Protein AF-H1PVS7-F1 (afdb_monomer)

pLDDT: mean 90.84, std 5.79, range [60.56, 96.44]

Nearest PDB structures (foldseek):
  7r81-assembly1_L2  TM=5.820E-01  e=2.425E-01  Neurospora crassa
  5tgm-assembly1_c0  TM=6.166E-01  e=5.071E-01  Saccharomyces cerevisiae
  8a39-assembly2_BP1-2  TM=6.153E-01  e=5.393E-01  Escherichia coli W
  2l01-assembly1_B  TM=5.747E-01  e=6.485E-01  Phocaeicola vulgatus ATCC 8482
  3l09-assembly2_C  TM=5.482E-01  e=8.293E-01  Jannaschia sp. CCS1

Secondary structure (DSSP, 8-state):
----HHHHHHHHHHHHHH-BTTB-EEE-TTTGGGT-TTS-HHHHHHHHHHHHHTTSEEEEEETTEEEEEEE-HHHHHHHHHHSSHHHHHHHHHHHHHHT---HHHHHHHHHHT-

Mean predicted aligned error: 3.83 Å

Radius of gyration: 14.04 Å; Cα contacts (8 Å, |Δi|>4): 142; chains: 1; bounding box: 36×27×38 Å

Sequence (114 aa):
MRLNPDCIRDILISFNDKIDLSIPYIVKEINCKDICDNYSSKELCYHVKQCLYNNFLTGTEKGNCIEIKTISPLGHDFLSYFYNEKDWIEINKIADKVGSHSLEVLKQISILRR

Structure (mmCIF, N/CA/C/O backbone):
data_AF-H1PVS7-F1
#
_entry.id   AF-H1PVS7-F1
#
loop_
_atom_site.group_PDB
_atom_site.id
_atom_site.type_symbol
_atom_site.label_atom_id
_atom_site.label_alt_id
_atom_site.label_comp_id
_atom_site.label_asym_id
_atom_site.label_entity_id
_atom_site.label_seq_id
_atom_site.pdbx_PDB_ins_code
_atom_site.Cartn_x
_atom_site.Cartn_y
_atom_site.Cartn_z
_atom_site.occupancy
_atom_site.B_iso_or_equiv
_atom_site.auth_seq_id
_atom_site.auth_comp_id
_atom_site.auth_asym_id
_atom_site.auth_atom_id
_atom_site.pdbx_PDB_model_num
ATOM 1 N N . MET A 1 1 ? 7.394 9.759 6.251 1.00 86.75 1 MET A N 1
ATOM 2 C CA . MET A 1 1 ? 6.013 10.254 6.458 1.00 86.75 1 MET A CA 1
ATOM 3 C C . MET A 1 1 ? 5.336 9.290 7.419 1.00 86.75 1 MET A C 1
ATOM 5 O O . MET A 1 1 ? 5.831 8.178 7.549 1.00 86.75 1 MET A O 1
ATOM 9 N N . ARG A 1 2 ? 4.282 9.687 8.138 1.00 89.50 2 ARG A N 1
ATOM 10 C CA . ARG A 1 2 ? 3.481 8.706 8.889 1.00 89.50 2 ARG A CA 1
ATOM 11 C C . ARG A 1 2 ? 2.713 7.841 7.883 1.00 89.50 2 ARG A C 1
ATOM 13 O O . ARG A 1 2 ? 2.350 8.357 6.829 1.00 89.50 2 ARG A O 1
ATOM 20 N N . LEU A 1 3 ? 2.499 6.562 8.197 1.00 92.19 3 LEU A N 1
ATOM 21 C CA . LEU A 1 3 ? 1.641 5.706 7.379 1.00 92.19 3 LEU A C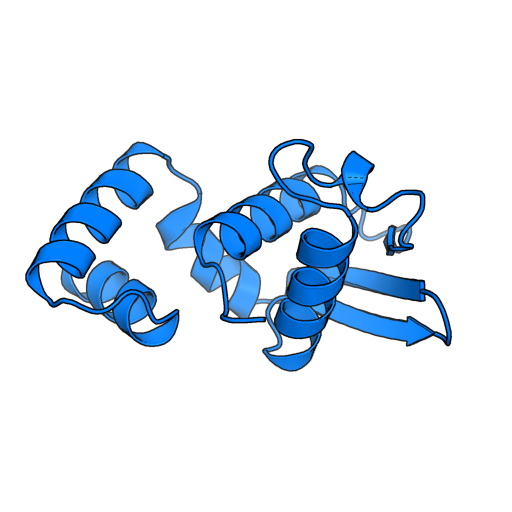A 1
ATOM 22 C C . LEU A 1 3 ? 0.214 6.263 7.362 1.00 92.19 3 LEU A C 1
ATOM 24 O O . LEU A 1 3 ? -0.337 6.574 8.420 1.00 92.19 3 LEU A O 1
ATOM 28 N N . ASN A 1 4 ? -0.346 6.363 6.164 1.00 94.88 4 ASN A N 1
ATOM 29 C CA . ASN A 1 4 ? -1.707 6.777 5.878 1.00 94.88 4 ASN A CA 1
ATOM 30 C C . ASN A 1 4 ? -2.508 5.540 5.417 1.00 94.88 4 ASN A C 1
ATOM 32 O O . ASN A 1 4 ? -2.298 5.073 4.292 1.00 94.88 4 ASN A O 1
ATOM 36 N N . PRO A 1 5 ? -3.377 4.973 6.276 1.00 93.50 5 PRO A N 1
ATOM 37 C CA . PRO A 1 5 ? -4.174 3.798 5.935 1.00 93.50 5 PRO A CA 1
ATOM 38 C C . PRO A 1 5 ? -5.129 4.009 4.758 1.00 93.50 5 PRO A C 1
ATOM 40 O O . PRO A 1 5 ? -5.289 3.079 3.971 1.00 93.50 5 PRO A O 1
ATOM 43 N N . ASP A 1 6 ? -5.701 5.207 4.595 1.00 94.31 6 ASP A N 1
ATOM 44 C CA . ASP A 1 6 ? -6.565 5.534 3.451 1.00 94.31 6 ASP A CA 1
ATOM 45 C C . ASP A 1 6 ? -5.764 5.472 2.146 1.00 94.31 6 ASP A C 1
ATOM 47 O O . ASP A 1 6 ? -6.154 4.804 1.191 1.00 94.31 6 ASP A O 1
ATOM 51 N N . CYS A 1 7 ? -4.566 6.067 2.145 1.00 96.19 7 CYS A N 1
ATOM 52 C CA . CYS A 1 7 ? -3.667 6.019 0.992 1.00 96.19 7 CYS A CA 1
ATOM 53 C C . CYS A 1 7 ? -3.282 4.577 0.631 1.00 96.19 7 CYS A C 1
ATOM 55 O O . CYS A 1 7 ? -3.298 4.199 -0.538 1.00 96.19 7 CYS A O 1
ATOM 57 N N . ILE A 1 8 ? -2.965 3.751 1.633 1.00 95.62 8 ILE A N 1
ATOM 58 C CA . ILE A 1 8 ? -2.633 2.333 1.432 1.00 95.62 8 ILE A CA 1
ATOM 59 C C . ILE A 1 8 ? -3.822 1.569 0.848 1.00 95.62 8 ILE A C 1
ATOM 61 O O . ILE A 1 8 ? -3.643 0.816 -0.110 1.00 95.62 8 ILE A O 1
ATOM 65 N N . ARG A 1 9 ? -5.025 1.770 1.393 1.00 94.88 9 ARG A N 1
ATOM 66 C CA . ARG A 1 9 ? -6.256 1.155 0.889 1.00 94.88 9 ARG A CA 1
ATOM 67 C C . ARG A 1 9 ? -6.481 1.514 -0.577 1.00 94.88 9 ARG A C 1
ATOM 69 O O . ARG A 1 9 ? -6.639 0.612 -1.396 1.00 94.88 9 ARG A O 1
ATOM 76 N N . ASP A 1 10 ? -6.434 2.797 -0.912 1.00 95.38 10 ASP A N 1
ATOM 77 C CA . ASP A 1 10 ? -6.692 3.276 -2.271 1.00 95.38 10 ASP A CA 1
ATOM 78 C C . ASP A 1 10 ? -5.639 2.771 -3.265 1.00 95.38 10 ASP A C 1
ATOM 80 O O . ASP A 1 10 ? -5.977 2.398 -4.388 1.00 95.38 10 ASP A O 1
ATOM 84 N N . ILE A 1 11 ? -4.369 2.690 -2.851 1.00 95.75 11 ILE A N 1
ATOM 85 C CA . ILE A 1 11 ? -3.297 2.080 -3.651 1.00 95.75 11 ILE A CA 1
ATOM 86 C C . ILE A 1 11 ? -3.622 0.616 -3.961 1.00 95.75 11 ILE A C 1
ATOM 88 O O . ILE A 1 11 ? -3.508 0.194 -5.112 1.00 95.75 11 ILE A O 1
ATOM 92 N N . LEU A 1 12 ? -4.015 -0.166 -2.952 1.00 95.25 12 LEU A N 1
ATOM 93 C CA . LEU A 1 12 ? -4.312 -1.587 -3.130 1.00 95.25 12 LEU A CA 1
ATOM 94 C C . LEU A 1 12 ? -5.557 -1.806 -3.996 1.00 95.25 12 LEU A C 1
ATOM 96 O O . LEU A 1 12 ? -5.520 -2.665 -4.872 1.00 95.25 12 LEU A O 1
ATOM 100 N N . ILE A 1 13 ? -6.620 -1.016 -3.815 1.00 94.12 13 ILE A N 1
ATOM 101 C CA . ILE A 1 13 ? -7.818 -1.072 -4.672 1.00 94.12 13 ILE A CA 1
ATOM 102 C C . ILE A 1 13 ? -7.441 -0.733 -6.117 1.00 94.12 13 ILE A C 1
ATOM 104 O O . ILE A 1 13 ? -7.754 -1.481 -7.037 1.00 94.12 13 ILE A O 1
ATOM 108 N N . SER A 1 14 ? -6.688 0.348 -6.316 1.00 93.56 14 SER A N 1
ATOM 109 C CA . SER A 1 14 ? -6.248 0.784 -7.641 1.00 93.56 14 SER A CA 1
ATOM 110 C C . SER A 1 14 ? -5.430 -0.285 -8.367 1.00 93.56 14 SER A C 1
ATOM 112 O O . SER A 1 14 ? -5.651 -0.545 -9.548 1.00 93.56 14 SER A O 1
ATOM 114 N N . PHE A 1 15 ? -4.510 -0.952 -7.666 1.00 92.50 15 PHE A N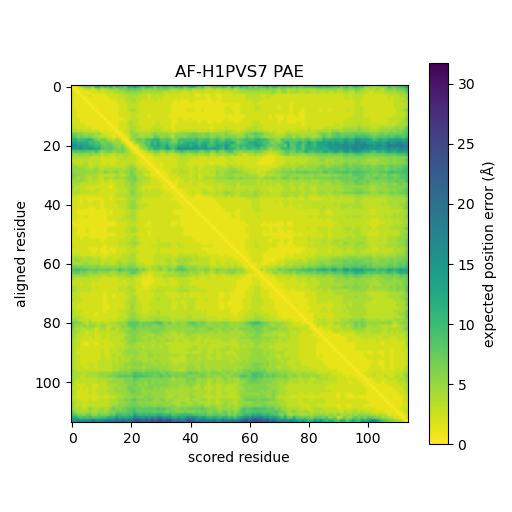 1
ATOM 115 C CA . PHE A 1 15 ? -3.734 -2.046 -8.245 1.00 92.50 15 PHE A CA 1
ATOM 116 C C . PHE A 1 15 ? -4.544 -3.315 -8.486 1.00 92.50 15 PHE A C 1
ATOM 118 O O . PHE A 1 15 ? -4.234 -4.036 -9.431 1.00 92.50 15 PHE A O 1
ATOM 125 N N . ASN A 1 16 ? -5.575 -3.579 -7.684 1.00 88.44 16 ASN A N 1
ATOM 126 C CA . ASN A 1 16 ? -6.448 -4.733 -7.881 1.00 88.44 16 ASN A CA 1
ATOM 127 C C . ASN A 1 16 ? -7.157 -4.659 -9.239 1.00 88.44 16 ASN A C 1
ATOM 129 O O . ASN A 1 16 ? -7.355 -5.684 -9.883 1.00 88.44 16 ASN A O 1
ATOM 133 N N . ASP A 1 17 ? -7.475 -3.444 -9.684 1.00 83.06 17 ASP A N 1
ATOM 134 C CA . ASP A 1 17 ? -8.185 -3.213 -10.940 1.00 83.06 17 ASP A CA 1
ATOM 135 C C . ASP A 1 17 ? -7.233 -2.999 -12.136 1.00 83.06 17 ASP A C 1
ATOM 137 O O . ASP A 1 17 ? -7.642 -3.150 -13.286 1.00 83.06 17 ASP A O 1
ATOM 141 N N . LYS A 1 18 ? -5.964 -2.636 -11.885 1.00 81.50 18 LYS A N 1
ATOM 142 C CA . LYS A 1 18 ? -4.987 -2.247 -12.926 1.00 81.50 18 LYS A CA 1
ATOM 143 C C . LYS A 1 18 ? -3.919 -3.282 -13.244 1.00 81.50 18 LYS A C 1
ATOM 145 O O . LYS A 1 18 ? -3.344 -3.218 -14.329 1.00 81.50 18 LYS A O 1
ATOM 150 N N . ILE A 1 19 ? -3.573 -4.162 -12.307 1.00 80.44 19 ILE A N 1
ATOM 151 C CA . ILE A 1 19 ? -2.498 -5.128 -12.537 1.00 80.44 19 ILE A CA 1
ATOM 152 C C . ILE A 1 19 ? -3.035 -6.294 -13.366 1.00 80.44 19 ILE A C 1
ATOM 154 O O . ILE A 1 19 ? -3.852 -7.084 -12.904 1.00 80.44 19 ILE A O 1
ATOM 158 N N . ASP A 1 20 ? -2.495 -6.431 -14.571 1.00 71.81 20 ASP A N 1
ATOM 159 C CA . ASP A 1 20 ? -2.572 -7.653 -15.362 1.00 71.81 20 ASP A CA 1
ATOM 160 C C . ASP A 1 20 ? -1.360 -8.530 -15.012 1.00 71.81 20 ASP A C 1
ATOM 162 O O . ASP A 1 20 ? -0.218 -8.069 -15.060 1.00 71.81 20 ASP A O 1
ATOM 166 N N . LEU A 1 21 ? -1.588 -9.808 -14.688 1.00 68.44 21 LEU A N 1
ATOM 167 C CA . LEU A 1 21 ? -0.528 -10.786 -14.390 1.00 68.44 21 LEU A CA 1
ATOM 168 C C . LEU A 1 21 ? 0.513 -10.911 -15.519 1.00 68.44 21 LEU A C 1
ATOM 170 O O . LEU A 1 21 ? 1.615 -11.415 -15.296 1.00 68.44 21 LEU A O 1
ATOM 174 N N . SER A 1 22 ? 0.168 -10.458 -16.723 1.00 70.44 22 SER A N 1
ATOM 175 C CA . SER A 1 22 ? 0.999 -10.529 -17.921 1.00 70.44 22 SER A CA 1
ATOM 176 C C . SER A 1 22 ? 2.033 -9.401 -18.021 1.00 70.44 22 SER A C 1
ATOM 178 O O . SER A 1 22 ? 3.047 -9.578 -18.699 1.00 70.44 22 SER A O 1
ATOM 180 N N . ILE A 1 23 ? 1.806 -8.239 -17.387 1.00 82.44 23 ILE A N 1
ATOM 181 C CA . ILE A 1 23 ? 2.665 -7.050 -17.533 1.00 82.44 23 ILE A CA 1
ATOM 182 C C . ILE A 1 23 ? 2.835 -6.343 -16.179 1.00 82.44 23 ILE A C 1
ATOM 184 O O . ILE A 1 23 ? 1.856 -5.850 -15.621 1.00 82.44 23 ILE A O 1
ATOM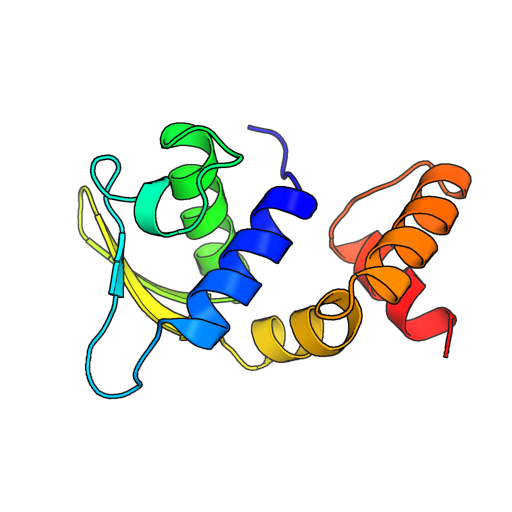 188 N N . PRO A 1 24 ? 4.069 -6.215 -15.654 1.00 86.12 24 PRO A N 1
ATOM 189 C CA . PRO A 1 24 ? 4.282 -5.519 -14.395 1.00 86.12 24 PRO A CA 1
ATOM 190 C C . PRO A 1 24 ? 4.003 -4.017 -14.532 1.00 86.12 24 PRO A C 1
ATOM 192 O O . PRO A 1 24 ? 4.378 -3.374 -15.516 1.00 86.12 24 PRO A O 1
ATOM 195 N N . TYR A 1 25 ? 3.402 -3.437 -13.498 1.00 91.06 25 TYR A N 1
ATOM 196 C CA . TYR A 1 25 ? 3.128 -2.010 -13.426 1.00 91.06 25 TYR A CA 1
ATOM 197 C C . TYR A 1 25 ? 4.363 -1.251 -12.933 1.00 91.06 25 TYR A C 1
ATOM 199 O O . TYR A 1 25 ? 4.932 -1.574 -11.889 1.00 91.06 25 TYR A O 1
ATOM 207 N N . ILE A 1 26 ? 4.777 -0.206 -13.654 1.00 92.69 26 ILE A N 1
ATOM 208 C CA . ILE A 1 26 ? 5.941 0.606 -13.282 1.00 92.69 26 ILE A CA 1
ATOM 209 C C . ILE A 1 26 ? 5.489 1.893 -12.604 1.00 92.69 26 ILE A C 1
ATOM 211 O O . ILE A 1 26 ? 4.894 2.763 -13.234 1.00 92.69 26 ILE A O 1
ATOM 215 N N . VAL A 1 27 ? 5.842 2.044 -11.332 1.00 92.88 27 VAL A N 1
ATOM 216 C CA . VAL A 1 27 ? 5.550 3.229 -10.524 1.00 92.88 27 VAL A CA 1
ATOM 217 C C . VAL A 1 27 ? 6.762 4.156 -10.489 1.00 92.88 27 VAL A C 1
ATOM 219 O O . VAL A 1 27 ? 7.864 3.762 -10.100 1.00 92.88 27 VAL A O 1
ATOM 222 N N . LYS A 1 28 ? 6.550 5.410 -10.873 1.00 93.19 28 LYS A N 1
ATOM 223 C CA . LYS A 1 28 ? 7.492 6.533 -10.877 1.00 93.19 28 LYS A CA 1
ATOM 224 C C . LYS A 1 28 ? 6.777 7.774 -10.354 1.00 93.19 28 LYS A C 1
ATOM 226 O O . LYS A 1 28 ? 5.568 7.903 -10.476 1.00 93.19 28 LYS A O 1
ATOM 231 N N . GLU A 1 29 ? 7.526 8.752 -9.859 1.00 87.88 29 GLU A N 1
ATOM 232 C CA . GLU A 1 29 ? 6.930 10.000 -9.357 1.00 87.88 29 GLU A CA 1
ATOM 233 C C . GLU A 1 29 ? 6.058 10.727 -10.393 1.00 87.88 29 GLU A C 1
ATOM 235 O O . GLU A 1 29 ? 5.007 11.266 -10.048 1.00 87.88 29 GLU A O 1
ATOM 240 N N . ILE A 1 30 ? 6.443 10.648 -11.670 1.00 89.50 30 ILE A N 1
ATOM 241 C CA . ILE A 1 30 ? 5.712 11.252 -12.791 1.00 89.50 30 ILE A CA 1
ATOM 242 C C . ILE A 1 30 ? 4.362 10.589 -13.095 1.00 89.50 30 ILE A C 1
ATOM 244 O O . ILE A 1 30 ? 3.504 11.246 -13.668 1.00 89.50 30 ILE A O 1
ATOM 248 N N . ASN A 1 31 ? 4.175 9.315 -12.735 1.00 89.62 31 ASN A N 1
ATOM 249 C CA . ASN A 1 31 ? 2.962 8.547 -13.038 1.00 89.62 31 ASN A CA 1
ATOM 250 C C . ASN A 1 31 ? 2.289 7.978 -11.777 1.00 89.62 31 ASN A C 1
ATOM 252 O O . ASN A 1 31 ? 1.322 7.232 -11.872 1.00 89.62 31 ASN A O 1
ATOM 256 N N . CYS A 1 32 ? 2.766 8.339 -10.578 1.00 87.31 32 CYS A N 1
ATOM 257 C CA . CYS A 1 32 ? 2.145 7.931 -9.316 1.00 87.31 32 CYS A CA 1
ATOM 258 C C . CYS A 1 32 ? 0.679 8.404 -9.245 1.00 87.31 32 CYS A C 1
ATOM 260 O O . CYS A 1 32 ? -0.140 7.717 -8.647 1.00 87.31 32 CYS A O 1
ATOM 262 N N . LYS A 1 33 ? 0.328 9.520 -9.900 1.00 89.50 33 LYS A N 1
ATOM 263 C CA . LYS A 1 33 ? -1.052 10.025 -9.990 1.00 89.50 33 LYS A CA 1
ATOM 264 C C . LYS A 1 33 ? -2.006 9.106 -10.747 1.00 89.50 33 LYS A C 1
ATOM 266 O O . LYS A 1 33 ? -3.162 9.011 -10.357 1.00 89.50 33 LYS A O 1
ATOM 271 N N . ASP A 1 34 ? -1.497 8.316 -11.691 1.00 89.88 34 ASP A N 1
ATOM 272 C CA . ASP A 1 34 ? -2.297 7.294 -12.364 1.00 89.88 34 ASP A CA 1
ATOM 273 C C . ASP A 1 34 ? -2.841 6.266 -11.366 1.00 89.88 34 ASP A C 1
ATOM 275 O O . ASP A 1 34 ? -3.814 5.597 -11.678 1.00 89.88 34 ASP A O 1
ATOM 279 N N . ILE A 1 35 ? -2.252 6.124 -10.169 1.00 91.44 35 ILE A N 1
ATOM 280 C CA . ILE A 1 35 ? -2.749 5.244 -9.104 1.00 91.44 35 ILE A CA 1
ATOM 281 C C . ILE A 1 35 ? -3.982 5.862 -8.436 1.00 91.44 35 ILE A C 1
ATOM 283 O O . ILE A 1 35 ? -5.019 5.205 -8.368 1.00 91.44 35 ILE A O 1
ATOM 287 N N . CYS A 1 36 ? -3.881 7.092 -7.933 1.00 92.25 36 CYS A N 1
ATOM 288 C CA . CYS A 1 36 ? -4.977 7.794 -7.269 1.00 92.25 36 CYS A CA 1
ATOM 289 C C . CYS A 1 36 ? -4.702 9.303 -7.218 1.00 92.25 36 CYS A C 1
ATOM 291 O O . CYS A 1 36 ? -3.631 9.731 -6.784 1.00 92.25 36 CYS A O 1
ATOM 293 N N . ASP A 1 37 ? -5.686 10.122 -7.585 1.00 93.06 37 ASP A N 1
ATOM 294 C CA . ASP A 1 37 ? -5.518 11.577 -7.628 1.00 93.06 37 ASP A CA 1
ATOM 295 C C . ASP A 1 37 ? -5.662 12.272 -6.266 1.00 93.06 37 ASP A C 1
ATOM 297 O O . ASP A 1 37 ? -5.215 13.414 -6.119 1.00 93.06 37 ASP A O 1
ATOM 301 N N . ASN A 1 38 ? -6.184 11.575 -5.250 1.00 95.19 38 ASN A N 1
ATOM 302 C CA . ASN A 1 38 ? -6.474 12.133 -3.922 1.00 95.19 38 ASN A CA 1
ATOM 303 C C . ASN A 1 38 ? -5.222 12.496 -3.103 1.00 95.19 38 ASN A C 1
ATOM 305 O O . ASN A 1 38 ? -5.308 13.281 -2.161 1.00 95.19 38 ASN A O 1
ATOM 309 N N . TYR A 1 39 ? -4.053 11.956 -3.458 1.00 95.94 39 TYR A N 1
ATOM 310 C CA . TYR A 1 39 ? -2.815 12.100 -2.684 1.00 95.94 39 TYR A CA 1
ATOM 311 C C . TYR A 1 39 ? -1.701 12.719 -3.523 1.00 95.94 39 TYR A C 1
ATOM 313 O O . TYR A 1 39 ? -1.705 12.639 -4.751 1.00 95.94 39 TYR A O 1
ATOM 321 N N . SER A 1 40 ? -0.706 13.334 -2.886 1.00 94.81 40 SER A N 1
ATOM 322 C CA . SER A 1 40 ? 0.462 13.849 -3.619 1.00 94.81 40 SER A CA 1
ATOM 323 C C . SER A 1 40 ? 1.290 12.711 -4.240 1.00 94.81 40 SER A C 1
ATOM 325 O O . SER A 1 40 ? 1.346 11.616 -3.683 1.00 94.81 40 SER A O 1
ATOM 327 N N . SER A 1 41 ? 2.006 12.961 -5.347 1.00 94.12 41 SER A N 1
ATOM 328 C CA . SER A 1 41 ? 2.8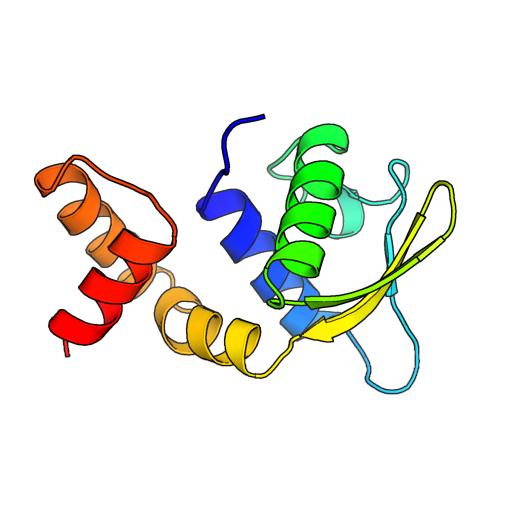81 11.938 -5.954 1.00 94.12 41 SER A CA 1
ATOM 329 C C . SER A 1 41 ? 3.896 11.392 -4.951 1.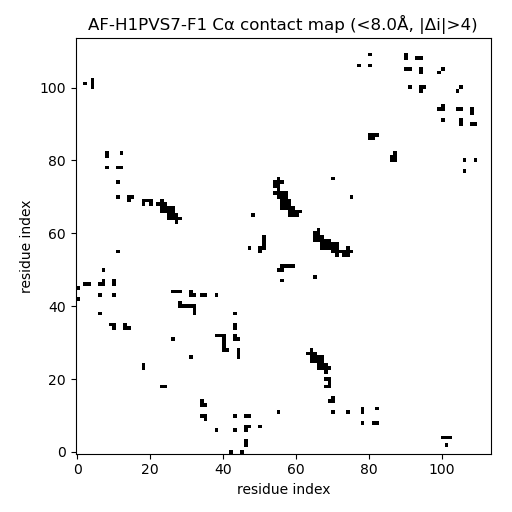00 94.12 41 SER A C 1
ATOM 331 O O . SER A 1 41 ? 4.083 10.185 -4.849 1.00 94.12 41 SER A O 1
ATOM 333 N N . LYS A 1 42 ? 4.494 12.274 -4.141 1.00 93.19 42 LYS A N 1
ATOM 334 C CA . LYS A 1 42 ? 5.435 11.893 -3.083 1.00 93.19 42 LYS A CA 1
ATOM 335 C C . LYS A 1 42 ? 4.801 10.962 -2.049 1.00 93.19 42 LYS A C 1
ATOM 337 O O . LYS A 1 42 ? 5.436 9.996 -1.632 1.00 93.19 42 LYS A O 1
ATOM 342 N N . GLU A 1 43 ? 3.567 11.245 -1.638 1.00 95.81 43 GLU A N 1
ATOM 343 C CA . GLU A 1 43 ? 2.820 10.409 -0.697 1.00 95.81 43 GLU A CA 1
ATOM 344 C C . GLU A 1 43 ? 2.489 9.040 -1.288 1.00 95.81 43 GLU A C 1
ATOM 346 O O . GLU A 1 43 ? 2.727 8.031 -0.624 1.00 95.81 43 GLU A O 1
ATOM 351 N N . LEU A 1 44 ? 2.021 8.994 -2.536 1.00 96.25 44 LEU A N 1
ATOM 352 C CA . LEU A 1 44 ? 1.718 7.748 -3.242 1.00 96.25 44 LEU A CA 1
ATOM 353 C C . LEU A 1 44 ? 2.962 6.890 -3.386 1.00 96.25 44 LEU A C 1
ATOM 355 O O . LEU A 1 44 ? 2.982 5.751 -2.934 1.00 96.25 44 LEU A O 1
ATOM 359 N N . CYS A 1 45 ? 4.035 7.442 -3.949 1.00 94.00 45 CYS A N 1
ATOM 360 C CA . CYS A 1 45 ? 5.249 6.671 -4.160 1.00 94.00 45 CYS A CA 1
ATOM 361 C C . CYS A 1 45 ? 5.849 6.201 -2.820 1.00 94.00 45 CYS A C 1
ATOM 363 O O . CYS A 1 45 ? 6.354 5.082 -2.735 1.00 94.00 45 CYS A O 1
ATOM 365 N N . TYR A 1 46 ? 5.758 7.014 -1.757 1.00 94.88 46 TYR A N 1
ATOM 366 C CA . TYR A 1 46 ? 6.148 6.593 -0.410 1.00 94.88 46 TYR A CA 1
ATOM 367 C C . TYR A 1 46 ? 5.323 5.389 0.061 1.00 94.88 46 TYR A C 1
ATOM 369 O O . TYR A 1 46 ? 5.907 4.380 0.458 1.00 94.88 46 TYR A O 1
ATOM 377 N N . HIS A 1 47 ? 3.993 5.450 -0.018 1.00 96.44 47 HIS A N 1
ATOM 378 C CA . HIS A 1 47 ? 3.125 4.369 0.455 1.00 96.44 47 HIS A CA 1
ATOM 379 C C . HIS A 1 47 ? 3.167 3.122 -0.432 1.00 96.44 47 HIS A C 1
ATOM 381 O O . HIS A 1 47 ? 3.076 2.022 0.104 1.00 96.44 47 HIS A O 1
ATOM 387 N N . VAL A 1 48 ? 3.424 3.243 -1.737 1.00 95.81 48 VAL A N 1
ATOM 388 C CA . VAL A 1 48 ? 3.704 2.088 -2.609 1.00 95.81 48 VAL A CA 1
ATOM 389 C C . VAL A 1 48 ? 4.951 1.343 -2.124 1.00 95.81 48 VAL A C 1
ATOM 391 O O . VAL A 1 48 ? 4.909 0.119 -1.992 1.00 95.81 48 VAL A O 1
ATOM 394 N N . LYS A 1 49 ? 6.039 2.052 -1.772 1.00 94.94 49 LYS A N 1
ATOM 395 C CA . LYS A 1 49 ? 7.222 1.410 -1.161 1.00 94.94 49 LYS A CA 1
ATOM 396 C C . LYS A 1 49 ? 6.878 0.727 0.155 1.00 94.94 49 LYS A C 1
ATOM 398 O O . LYS A 1 49 ? 7.310 -0.394 0.390 1.00 94.94 49 LYS A O 1
ATOM 403 N N . GLN A 1 50 ? 6.082 1.377 1.004 1.00 95.12 50 GLN A N 1
ATOM 404 C CA . GLN A 1 50 ? 5.656 0.771 2.267 1.00 95.12 50 GLN A CA 1
ATOM 405 C C . GLN A 1 50 ? 4.815 -0.491 2.038 1.00 95.12 50 GLN A C 1
ATOM 407 O O . GLN A 1 50 ? 5.012 -1.479 2.741 1.00 95.12 50 GLN A O 1
ATOM 412 N N . CYS A 1 51 ? 3.942 -0.505 1.030 1.00 95.62 51 CYS A N 1
ATOM 413 C CA . CYS A 1 51 ? 3.182 -1.695 0.655 1.00 95.62 51 CYS A CA 1
ATOM 414 C C . CYS A 1 51 ? 4.091 -2.833 0.175 1.00 95.62 51 CYS A C 1
ATOM 416 O O . CYS A 1 51 ? 3.839 -3.988 0.512 1.00 95.62 51 CYS A O 1
ATOM 418 N N . LEU A 1 52 ? 5.164 -2.517 -0.556 1.00 95.50 52 LEU A N 1
ATOM 419 C CA . LEU A 1 52 ? 6.174 -3.498 -0.956 1.00 95.50 52 LEU A CA 1
ATOM 420 C C . LEU A 1 52 ? 6.924 -4.062 0.265 1.00 95.50 52 LEU A C 1
ATOM 422 O O . LEU A 1 52 ? 7.008 -5.274 0.428 1.00 95.50 52 LEU A O 1
ATOM 426 N N . TYR A 1 53 ? 7.412 -3.203 1.165 1.00 94.38 53 TYR A N 1
ATOM 427 C CA . TYR A 1 53 ? 8.170 -3.624 2.354 1.00 94.38 53 TYR A CA 1
ATOM 428 C C . TYR A 1 53 ? 7.354 -4.424 3.369 1.00 94.38 53 TYR A C 1
ATOM 430 O O . TYR A 1 53 ? 7.912 -5.243 4.092 1.00 94.38 53 TYR A O 1
ATOM 438 N N . ASN A 1 54 ? 6.042 -4.199 3.421 1.00 93.06 54 ASN A N 1
ATOM 439 C CA . ASN A 1 54 ? 5.134 -4.934 4.300 1.00 93.06 54 ASN A CA 1
ATOM 440 C C . ASN A 1 54 ? 4.464 -6.122 3.594 1.00 93.06 54 ASN A C 1
ATOM 442 O O . ASN A 1 54 ? 3.491 -6.664 4.108 1.00 93.06 54 ASN A O 1
ATOM 446 N N . ASN A 1 55 ? 4.975 -6.536 2.429 1.00 94.38 55 ASN A N 1
ATOM 447 C CA . ASN A 1 55 ? 4.464 -7.660 1.649 1.00 94.38 55 ASN A CA 1
ATOM 448 C C . ASN A 1 55 ? 2.982 -7.543 1.270 1.00 94.38 55 ASN A C 1
ATOM 450 O O . ASN A 1 55 ? 2.352 -8.571 1.069 1.00 94.38 55 ASN A O 1
ATOM 454 N N . PHE A 1 56 ? 2.396 -6.348 1.158 1.00 94.94 56 PHE A N 1
ATOM 455 C CA . PHE A 1 56 ? 1.061 -6.184 0.560 1.00 94.94 56 PHE A CA 1
ATOM 456 C C . PHE A 1 56 ? 1.123 -6.235 -0.968 1.00 94.94 56 PHE A C 1
ATOM 458 O O . PHE A 1 56 ? 0.220 -6.755 -1.620 1.00 94.94 56 PHE A O 1
ATOM 465 N N . LEU A 1 57 ? 2.221 -5.734 -1.532 1.00 95.50 57 LEU A N 1
ATOM 466 C CA . LEU A 1 57 ? 2.539 -5.819 -2.952 1.00 95.50 57 LEU A CA 1
ATOM 467 C C . LEU A 1 57 ? 3.758 -6.714 -3.152 1.00 95.50 57 LEU A C 1
ATOM 469 O O . LEU A 1 57 ? 4.658 -6.759 -2.316 1.00 95.50 57 LEU A O 1
ATOM 473 N N . THR A 1 58 ? 3.801 -7.394 -4.289 1.00 94.94 58 THR A N 1
ATOM 474 C CA . THR A 1 58 ? 4.984 -8.107 -4.773 1.00 94.94 58 THR A CA 1
ATOM 475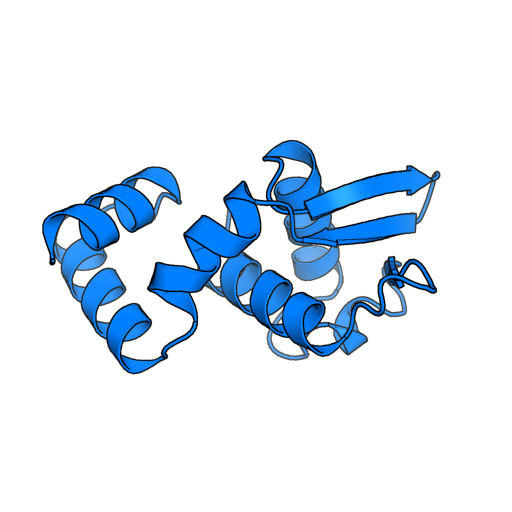 C C . THR A 1 58 ? 5.601 -7.322 -5.921 1.00 94.94 58 THR A C 1
ATOM 477 O O . THR A 1 58 ? 4.896 -6.764 -6.764 1.00 94.94 58 THR A O 1
ATOM 480 N N . GLY A 1 59 ? 6.926 -7.246 -5.957 1.00 93.75 59 GLY A N 1
ATOM 481 C CA . GLY A 1 59 ? 7.612 -6.345 -6.870 1.00 93.75 59 GLY A CA 1
ATOM 482 C C . GLY A 1 59 ? 9.084 -6.178 -6.532 1.00 93.75 59 GLY A C 1
ATOM 483 O O . GLY A 1 59 ? 9.624 -6.898 -5.693 1.00 93.75 59 GLY A O 1
ATOM 484 N N . THR A 1 60 ? 9.732 -5.222 -7.185 1.00 94.56 60 THR A N 1
ATOM 485 C CA . THR A 1 60 ? 11.139 -4.883 -6.945 1.00 94.56 60 THR A CA 1
ATOM 486 C C . THR A 1 60 ? 11.376 -3.393 -7.122 1.00 94.56 60 THR A C 1
ATOM 488 O O . THR A 1 60 ? 10.901 -2.796 -8.088 1.00 94.56 60 THR A O 1
ATOM 491 N N . GLU A 1 61 ? 12.172 -2.798 -6.239 1.00 93.69 61 GLU A N 1
ATOM 492 C CA . GLU A 1 61 ? 12.702 -1.457 -6.471 1.00 93.69 61 GLU A CA 1
ATOM 493 C C . GLU A 1 61 ? 13.801 -1.488 -7.533 1.00 93.69 61 GLU A C 1
ATOM 495 O O . GLU A 1 61 ? 14.710 -2.317 -7.494 1.00 93.69 61 GLU A O 1
ATOM 500 N N . LYS A 1 62 ? 13.720 -0.560 -8.486 1.00 89.88 62 LYS A N 1
ATOM 501 C CA . LYS A 1 62 ? 14.663 -0.410 -9.595 1.00 89.88 62 LYS A CA 1
ATOM 502 C C . LYS A 1 62 ? 15.088 1.051 -9.696 1.00 89.88 62 LYS A C 1
ATOM 504 O O . LYS A 1 62 ? 14.541 1.823 -10.482 1.00 89.88 62 LYS A O 1
ATOM 509 N N . GLY A 1 63 ? 16.062 1.439 -8.873 1.00 87.62 63 GLY A N 1
ATOM 510 C CA . GLY A 1 63 ? 16.613 2.795 -8.854 1.00 87.62 63 GLY A CA 1
ATOM 511 C C . GLY A 1 63 ? 15.546 3.852 -8.560 1.00 87.62 63 GLY A C 1
ATOM 512 O O . GLY A 1 63 ? 15.106 3.999 -7.423 1.00 87.62 63 GLY A O 1
ATOM 513 N N . ASN A 1 64 ? 15.128 4.590 -9.591 1.00 88.00 64 ASN A N 1
ATOM 514 C CA . ASN A 1 64 ? 14.136 5.664 -9.491 1.00 88.00 64 ASN A CA 1
ATOM 515 C C . ASN A 1 64 ? 12.679 5.209 -9.698 1.00 88.00 64 ASN A C 1
ATOM 517 O O . ASN A 1 64 ? 11.785 6.051 -9.771 1.00 88.00 64 ASN A O 1
ATOM 521 N N . CYS A 1 65 ? 12.428 3.907 -9.828 1.00 92.88 65 CYS A N 1
ATOM 522 C CA . CYS A 1 65 ? 11.088 3.362 -10.007 1.00 92.88 65 CYS A CA 1
ATOM 523 C C . CYS A 1 65 ? 10.856 2.105 -9.167 1.00 92.88 65 CYS A C 1
ATOM 525 O O . CYS A 1 65 ? 11.792 1.507 -8.631 1.00 92.88 65 CYS A O 1
ATOM 527 N N . ILE A 1 66 ? 9.590 1.717 -9.049 1.00 94.44 66 ILE A N 1
ATOM 528 C CA . ILE A 1 66 ? 9.156 0.499 -8.372 1.00 94.44 66 ILE A CA 1
ATOM 529 C C . ILE A 1 66 ? 8.387 -0.325 -9.396 1.00 94.44 66 ILE A C 1
ATOM 531 O O . ILE A 1 66 ? 7.404 0.144 -9.963 1.00 94.44 66 ILE A O 1
ATOM 535 N N . GLU A 1 67 ? 8.852 -1.539 -9.652 1.00 94.00 67 GLU A N 1
ATOM 536 C CA . GLU A 1 67 ? 8.122 -2.513 -10.452 1.00 94.00 67 GLU A CA 1
ATOM 537 C C . GLU A 1 67 ? 7.168 -3.275 -9.537 1.00 94.00 67 GLU A C 1
ATOM 539 O O . GLU A 1 67 ? 7.622 -3.904 -8.581 1.00 94.00 67 GLU A O 1
ATOM 544 N N . ILE A 1 68 ? 5.872 -3.235 -9.827 1.00 94.19 68 ILE A N 1
ATOM 545 C CA . ILE A 1 68 ? 4.831 -3.969 -9.109 1.00 94.19 68 ILE A CA 1
ATOM 546 C C . ILE A 1 68 ? 4.337 -5.104 -10.005 1.00 94.19 68 ILE A C 1
ATOM 548 O O . ILE A 1 68 ? 3.939 -4.875 -11.143 1.00 94.19 68 ILE A O 1
ATOM 552 N N . LYS A 1 69 ? 4.376 -6.335 -9.493 1.00 92.69 69 LYS A N 1
ATOM 553 C CA . LYS A 1 69 ? 3.989 -7.548 -10.228 1.00 92.69 69 LYS A CA 1
ATOM 554 C C . LYS A 1 69 ? 2.563 -7.980 -9.931 1.00 92.69 69 LYS A C 1
ATOM 556 O O . LYS A 1 69 ? 1.834 -8.311 -10.849 1.00 92.69 69 LYS A O 1
ATOM 561 N N . THR A 1 70 ? 2.192 -8.020 -8.654 1.00 92.31 70 THR A N 1
ATOM 5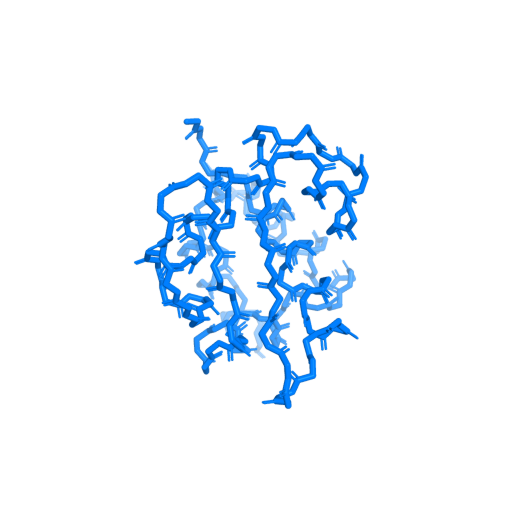62 C CA . THR A 1 70 ? 0.841 -8.375 -8.196 1.00 92.31 70 THR A CA 1
ATOM 563 C C . THR A 1 70 ? 0.637 -7.962 -6.746 1.00 92.31 70 THR A C 1
ATOM 565 O O . THR A 1 70 ? 1.604 -7.764 -6.002 1.00 92.31 70 THR A O 1
ATOM 568 N N . ILE A 1 71 ? -0.622 -7.883 -6.330 1.00 94.69 71 ILE A N 1
ATOM 569 C CA . ILE A 1 71 ? -1.008 -7.891 -4.920 1.00 94.69 71 ILE A CA 1
ATOM 570 C C . ILE A 1 71 ? -0.696 -9.279 -4.346 1.00 94.69 71 ILE A C 1
ATOM 572 O O . ILE A 1 71 ? -0.883 -10.301 -5.008 1.00 94.69 71 ILE A O 1
ATOM 576 N N . SER A 1 72 ? -0.134 -9.320 -3.140 1.00 94.69 72 SER A N 1
ATOM 577 C CA . SER A 1 72 ? 0.178 -10.577 -2.454 1.00 94.69 72 SER A CA 1
ATOM 578 C C . SER A 1 72 ? -1.076 -11.178 -1.792 1.00 94.69 72 SER A C 1
ATOM 580 O O . SER A 1 72 ? -2.072 -10.473 -1.616 1.00 94.69 72 SER A O 1
ATOM 582 N N . PRO A 1 73 ? -1.028 -12.431 -1.299 1.00 93.69 73 PRO A N 1
ATOM 583 C CA . PRO A 1 73 ? -2.094 -12.967 -0.450 1.00 93.69 73 PRO A CA 1
ATOM 584 C C . PRO A 1 73 ? -2.400 -12.079 0.765 1.00 93.69 73 PRO A C 1
ATOM 586 O O . PRO A 1 73 ? -3.559 -11.846 1.073 1.00 93.69 73 PRO A O 1
ATOM 589 N N . LEU A 1 74 ? -1.376 -11.493 1.398 1.00 92.50 74 LEU A N 1
ATOM 590 C CA . LEU A 1 74 ? -1.564 -10.581 2.530 1.00 92.50 74 LEU A CA 1
ATOM 591 C C . LEU A 1 74 ? -2.273 -9.279 2.115 1.00 92.50 74 LEU A C 1
ATOM 593 O O . LEU A 1 74 ? -3.073 -8.739 2.879 1.00 92.50 74 LEU A O 1
ATOM 597 N N . GLY A 1 75 ? -1.984 -8.770 0.914 1.00 93.44 75 GLY A N 1
ATOM 598 C CA . GLY A 1 75 ? -2.683 -7.624 0.330 1.00 93.44 75 GLY A CA 1
ATOM 599 C C . GLY A 1 75 ? -4.143 -7.935 0.012 1.00 93.44 75 GLY A C 1
ATOM 600 O O . GLY A 1 75 ? -5.017 -7.133 0.334 1.00 93.44 75 GLY A O 1
ATOM 601 N N . HIS A 1 76 ? -4.427 -9.116 -0.539 1.00 91.94 76 HIS A N 1
ATOM 602 C CA . HIS A 1 76 ? -5.799 -9.572 -0.770 1.00 91.94 76 HIS A CA 1
ATOM 603 C C . HIS A 1 76 ? -6.561 -9.816 0.534 1.00 91.94 76 HIS A C 1
ATOM 605 O O . HIS A 1 76 ? -7.721 -9.423 0.631 1.00 91.94 76 HIS A O 1
ATOM 611 N N . ASP A 1 77 ? -5.915 -10.372 1.560 1.00 90.31 77 ASP A N 1
ATOM 612 C CA . ASP A 1 77 ? -6.505 -10.517 2.892 1.00 90.31 77 ASP A CA 1
ATOM 613 C C . ASP A 1 77 ? -6.891 -9.153 3.460 1.00 90.31 77 ASP A C 1
ATOM 615 O O . ASP A 1 77 ? -8.004 -8.991 3.954 1.00 90.31 77 ASP A O 1
ATOM 619 N N . PHE A 1 78 ? -6.008 -8.155 3.356 1.00 90.00 78 PHE A N 1
ATOM 620 C CA . PHE A 1 78 ? -6.316 -6.779 3.745 1.00 90.00 78 PHE A CA 1
ATOM 621 C C . PHE A 1 78 ? -7.520 -6.245 2.951 1.00 90.00 78 PHE A C 1
ATOM 623 O O . PHE A 1 78 ? -8.519 -5.837 3.544 1.00 90.00 78 PHE A O 1
ATOM 630 N N . LEU A 1 79 ? -7.490 -6.325 1.618 1.00 91.12 79 LEU A N 1
ATOM 631 C CA . LEU A 1 79 ? -8.596 -5.874 0.768 1.00 91.12 79 LEU A CA 1
ATOM 632 C C . LEU A 1 79 ? -9.919 -6.583 1.073 1.00 91.12 79 LEU A C 1
ATOM 634 O O . LEU A 1 79 ? -10.960 -5.939 1.017 1.00 91.12 79 LEU A O 1
ATOM 638 N N . SER A 1 80 ? -9.911 -7.856 1.471 1.00 88.19 80 SER A N 1
ATOM 639 C CA . SER A 1 80 ? -11.140 -8.590 1.808 1.00 88.19 80 SER A CA 1
ATOM 640 C C . SER A 1 80 ? -11.963 -7.930 2.924 1.00 88.19 80 SER A C 1
ATOM 642 O O . SER A 1 80 ? -13.175 -8.130 2.996 1.00 88.19 80 SER A O 1
ATOM 644 N N . TYR A 1 81 ? -11.315 -7.130 3.777 1.00 81.38 81 TYR A N 1
ATOM 645 C CA . TYR A 1 81 ? -11.960 -6.365 4.844 1.00 81.38 81 TYR A CA 1
ATOM 646 C C . TYR A 1 81 ? -12.248 -4.916 4.464 1.00 81.38 81 TYR A C 1
ATOM 648 O O . TYR A 1 81 ? -13.167 -4.311 5.008 1.00 81.38 81 TYR A O 1
ATOM 656 N N . PHE A 1 82 ? -11.436 -4.343 3.580 1.00 86.69 82 PHE A N 1
ATOM 657 C CA . PHE A 1 82 ? -11.397 -2.899 3.363 1.00 86.69 82 PHE A CA 1
ATOM 658 C C . PHE A 1 82 ? -11.792 -2.488 1.944 1.00 86.69 82 PHE A C 1
ATOM 660 O O . PHE A 1 82 ? -11.793 -1.303 1.643 1.00 86.69 82 PHE A O 1
ATOM 667 N N . TYR A 1 83 ? -12.156 -3.416 1.058 1.00 86.75 83 TYR A N 1
ATOM 668 C CA . TYR A 1 83 ? -12.616 -3.077 -0.291 1.00 86.75 83 TYR A CA 1
ATOM 669 C C . TYR A 1 83 ? -13.944 -2.302 -0.248 1.00 86.75 83 TYR A C 1
ATOM 671 O O . TYR A 1 83 ? -14.093 -1.278 -0.910 1.00 86.75 83 TYR A O 1
ATOM 679 N N . ASN A 1 84 ? -14.897 -2.734 0.587 1.00 89.69 84 ASN A N 1
ATOM 680 C CA . ASN A 1 84 ? -16.202 -2.087 0.713 1.00 89.69 84 ASN A CA 1
ATOM 681 C C . ASN A 1 84 ? -16.123 -0.783 1.525 1.00 89.69 84 ASN A C 1
ATOM 683 O O . ASN A 1 84 ? -15.637 -0.760 2.654 1.00 89.69 84 ASN A O 1
ATOM 687 N N . GLU A 1 85 ? -16.670 0.297 0.968 1.00 91.31 85 GLU A N 1
ATOM 688 C CA . GLU A 1 85 ? -16.677 1.619 1.603 1.00 91.31 85 GLU A CA 1
ATOM 689 C C . GLU A 1 85 ? -17.438 1.656 2.936 1.00 91.31 85 GLU A C 1
ATOM 691 O O . GLU A 1 85 ? -17.003 2.305 3.884 1.00 91.31 85 GLU A O 1
ATOM 696 N N . LYS A 1 86 ? -18.562 0.939 3.050 1.00 91.25 86 LYS A N 1
ATOM 697 C CA . LYS A 1 86 ? -19.345 0.902 4.295 1.00 91.25 86 LYS A CA 1
ATOM 698 C C . LYS A 1 86 ? -18.548 0.246 5.419 1.00 91.25 86 LYS A C 1
ATOM 700 O O . LYS A 1 86 ? -18.502 0.790 6.522 1.00 91.25 86 LYS A O 1
ATOM 705 N N . ASP A 1 87 ? -17.877 -0.862 5.108 1.00 90.44 87 ASP A N 1
ATOM 706 C CA . ASP A 1 87 ? -17.028 -1.568 6.066 1.00 90.44 87 ASP A CA 1
ATOM 707 C C . ASP A 1 87 ? -15.843 -0.696 6.493 1.00 90.44 87 ASP A C 1
ATOM 709 O O . ASP A 1 87 ? -15.565 -0.590 7.690 1.00 90.44 87 ASP A O 1
ATOM 713 N N . TRP A 1 88 ? -15.207 0.004 5.545 1.00 92.81 88 TRP A N 1
ATOM 714 C CA . TRP A 1 88 ? -14.131 0.957 5.832 1.00 92.81 88 TRP A CA 1
ATOM 715 C C . TRP A 1 88 ? -14.574 2.054 6.806 1.00 92.81 88 TRP A C 1
ATOM 717 O O . TRP A 1 88 ? -13.908 2.297 7.815 1.00 92.81 88 TRP A O 1
ATOM 727 N N . ILE A 1 89 ? -15.724 2.684 6.554 1.00 92.94 89 ILE A N 1
ATOM 728 C CA . ILE A 1 89 ? -16.277 3.741 7.413 1.00 92.94 89 ILE A CA 1
ATOM 729 C C . ILE A 1 89 ? -16.542 3.217 8.828 1.00 92.94 89 ILE A C 1
ATOM 731 O O . ILE A 1 89 ? -16.242 3.885 9.818 1.00 92.94 89 ILE A O 1
ATOM 735 N N . GLU A 1 90 ? -17.132 2.034 8.956 1.00 92.75 90 GLU A N 1
ATOM 736 C CA . GLU A 1 90 ? -17.472 1.466 10.261 1.00 92.75 90 GLU A CA 1
ATOM 737 C C . GLU A 1 90 ? -16.237 1.036 11.054 1.00 92.75 90 GLU A C 1
ATOM 739 O O . GLU A 1 90 ? -16.190 1.251 12.267 1.00 92.75 90 GLU A O 1
ATOM 744 N N . ILE A 1 91 ? -15.220 0.491 10.387 1.00 92.62 91 ILE A N 1
ATOM 745 C CA . ILE A 1 91 ? -13.952 0.136 11.030 1.00 92.62 91 ILE A CA 1
ATOM 746 C C . ILE A 1 91 ? -13.233 1.394 11.518 1.00 92.62 91 ILE A C 1
ATOM 748 O O . ILE A 1 91 ? -12.793 1.418 12.668 1.00 92.62 91 ILE A O 1
ATOM 752 N N . ASN A 1 92 ? -13.193 2.463 10.715 1.00 92.19 92 ASN A N 1
ATOM 753 C CA . ASN A 1 92 ? -12.611 3.739 11.141 1.00 92.19 92 ASN A CA 1
ATOM 754 C C . ASN A 1 92 ? -13.328 4.324 12.3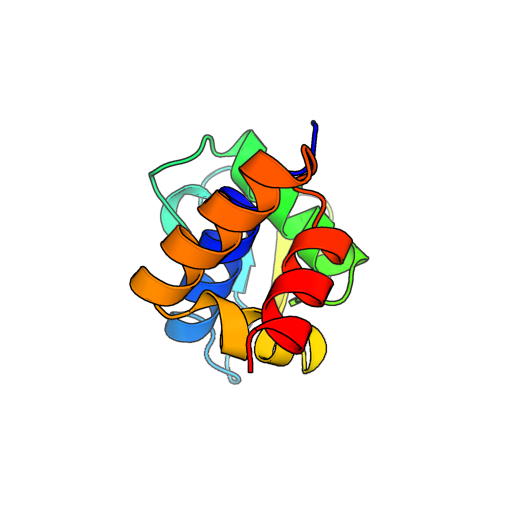63 1.00 92.19 92 ASN A C 1
ATOM 756 O O . ASN A 1 92 ? -12.668 4.712 13.321 1.00 92.19 92 ASN A O 1
ATOM 760 N N . LYS A 1 93 ? -14.665 4.257 12.422 1.00 94.56 93 LYS A N 1
ATOM 761 C CA . LYS A 1 93 ? -15.423 4.690 13.614 1.00 94.56 93 LYS A CA 1
ATOM 762 C C . LYS A 1 93 ? -15.043 3.929 14.885 1.00 94.56 93 LYS A C 1
ATOM 764 O O . LYS A 1 93 ? -15.116 4.485 15.980 1.00 94.56 93 LYS A O 1
ATOM 769 N N . ILE A 1 94 ? -14.713 2.642 14.784 1.00 94.12 94 ILE A N 1
ATOM 770 C CA . ILE A 1 94 ? -14.240 1.860 15.936 1.00 94.12 94 ILE A CA 1
ATOM 771 C C . ILE A 1 94 ? -12.797 2.252 16.263 1.00 94.12 94 ILE A C 1
ATOM 773 O O . ILE A 1 94 ? -12.465 2.439 17.431 1.00 94.12 94 ILE A O 1
ATOM 777 N N . ALA A 1 95 ? -11.962 2.430 15.244 1.00 93.75 95 ALA A N 1
ATOM 778 C CA . ALA A 1 95 ? -10.571 2.837 15.385 1.00 93.75 95 ALA A CA 1
ATOM 779 C C . ALA A 1 95 ? -10.440 4.215 16.067 1.00 93.75 95 ALA A C 1
ATOM 781 O O . ALA A 1 95 ? -9.572 4.389 16.922 1.00 93.75 95 ALA A O 1
ATOM 782 N N . ASP A 1 96 ? -11.360 5.144 15.786 1.00 94.31 96 ASP A N 1
ATOM 783 C CA . ASP A 1 96 ? -11.489 6.440 16.467 1.00 94.31 96 ASP A CA 1
ATOM 784 C C . ASP A 1 96 ? -11.755 6.269 17.965 1.00 94.31 96 ASP A C 1
ATOM 786 O O . ASP A 1 96 ? -11.123 6.919 18.795 1.00 94.31 96 ASP A O 1
ATOM 790 N N . LYS A 1 97 ? -12.661 5.351 18.331 1.00 94.88 97 LYS A N 1
ATOM 791 C CA . LYS A 1 97 ? -12.971 5.040 19.738 1.00 94.88 97 LYS A CA 1
ATOM 792 C C . LYS A 1 97 ? -11.791 4.392 20.460 1.00 94.88 97 LYS A C 1
ATOM 794 O O . LYS A 1 97 ? -11.607 4.628 21.649 1.00 94.88 97 LYS A O 1
ATOM 799 N N . VAL A 1 98 ? -11.014 3.571 19.753 1.00 93.94 98 VAL A N 1
ATOM 800 C CA . VAL A 1 98 ? -9.783 2.945 20.264 1.00 93.94 98 VAL A CA 1
ATOM 801 C C . VAL A 1 98 ? -8.634 3.962 20.352 1.00 93.94 98 VAL A C 1
ATOM 803 O O . VAL A 1 98 ? -7.719 3.785 21.152 1.00 93.94 98 VAL A O 1
ATOM 806 N N . GLY A 1 99 ? -8.673 5.036 19.558 1.00 93.56 99 GLY A N 1
ATOM 807 C CA . GLY A 1 99 ? -7.623 6.054 19.490 1.00 93.56 99 GLY A CA 1
ATOM 808 C C . GLY A 1 99 ? -6.396 5.624 18.680 1.00 93.56 99 GLY A C 1
ATOM 809 O O . GLY A 1 99 ? -5.312 6.178 18.863 1.00 93.56 99 GLY A O 1
ATOM 810 N N . SER A 1 100 ? -6.530 4.627 17.798 1.00 91.19 100 SER A N 1
ATOM 811 C CA . SER A 1 100 ? -5.424 4.134 16.971 1.00 91.19 100 SER A CA 1
ATOM 812 C C . SER A 1 100 ? -5.884 3.743 15.571 1.00 91.19 100 SER A C 1
ATOM 814 O O . SER A 1 100 ? -6.880 3.050 15.400 1.00 91.19 100 SER A O 1
ATOM 816 N N . HIS A 1 101 ? -5.101 4.147 14.570 1.00 90.75 101 HIS A N 1
ATOM 817 C CA . HIS A 1 101 ? -5.289 3.813 13.153 1.00 90.75 101 HIS A CA 1
ATOM 818 C C . HIS A 1 101 ? -4.069 3.092 12.573 1.00 90.75 101 HIS A C 1
ATOM 820 O O . HIS A 1 101 ? -3.742 3.242 11.396 1.00 90.75 101 HIS A O 1
ATOM 826 N N . SER A 1 102 ? -3.311 2.362 13.395 1.00 89.81 102 SER A N 1
ATOM 827 C CA . SER A 1 102 ? -2.267 1.505 12.830 1.00 89.81 102 SER A CA 1
ATOM 828 C C . SER A 1 102 ? -2.910 0.420 11.960 1.00 89.81 102 SER A C 1
ATOM 830 O O . SER A 1 102 ? -4.012 -0.046 12.249 1.00 89.81 102 SER A O 1
ATOM 832 N N . LEU A 1 103 ? -2.215 -0.012 10.904 1.00 86.12 103 LEU A N 1
ATOM 833 C CA . LEU A 1 103 ? -2.703 -1.084 10.024 1.00 86.12 103 LEU A CA 1
ATOM 834 C C . LEU A 1 103 ? -3.028 -2.363 10.806 1.00 86.12 103 LEU A C 1
ATOM 836 O O . LEU A 1 103 ? -3.984 -3.064 10.489 1.00 86.12 103 LEU A O 1
ATOM 840 N N . GLU A 1 104 ? -2.253 -2.640 11.855 1.00 88.06 104 GLU A N 1
ATOM 841 C CA . GLU A 1 104 ? -2.489 -3.761 12.759 1.00 88.06 104 GLU A CA 1
ATOM 842 C C . GLU A 1 104 ? -3.800 -3.611 13.539 1.00 88.06 104 GLU A C 1
ATOM 844 O O . GLU A 1 104 ? -4.592 -4.550 13.570 1.00 88.06 104 GLU A O 1
ATOM 849 N N . VAL A 1 105 ? -4.074 -2.431 14.107 1.00 91.31 105 VAL A N 1
ATOM 850 C CA . VAL A 1 105 ? -5.332 -2.173 14.825 1.00 91.31 105 VAL A CA 1
ATOM 851 C C . VAL A 1 105 ? -6.525 -2.267 13.880 1.00 91.31 105 VAL A C 1
ATOM 853 O O . VAL A 1 105 ? -7.510 -2.922 14.212 1.00 91.31 105 VAL A O 1
ATOM 856 N N . LEU A 1 106 ? -6.427 -1.691 12.679 1.00 90.94 106 LEU A N 1
ATOM 857 C CA . LEU A 1 106 ? -7.489 -1.784 11.673 1.00 90.94 106 LEU A CA 1
ATOM 858 C C . LEU A 1 106 ? -7.779 -3.245 11.303 1.00 90.94 106 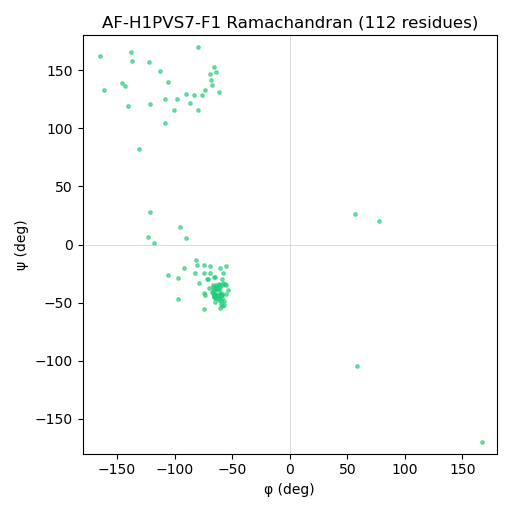LEU A C 1
ATOM 860 O O . LEU A 1 106 ? -8.942 -3.645 11.245 1.00 90.94 106 LEU A O 1
ATOM 864 N N . LYS A 1 107 ? -6.733 -4.064 11.128 1.00 86.75 107 LYS A N 1
ATOM 865 C CA . LYS A 1 107 ? -6.859 -5.506 10.865 1.00 86.75 107 LYS A CA 1
ATOM 866 C C . LYS A 1 107 ? -7.474 -6.268 12.044 1.00 86.75 107 LYS A C 1
ATOM 868 O O . LYS A 1 107 ? -8.273 -7.173 11.839 1.00 86.75 107 LYS A O 1
ATOM 873 N N . GLN A 1 108 ? -7.125 -5.929 13.282 1.00 90.38 108 GLN A N 1
ATOM 874 C CA . GLN A 1 108 ? -7.729 -6.568 14.456 1.00 90.38 108 GLN A CA 1
ATOM 875 C C . GLN A 1 108 ? -9.220 -6.231 14.574 1.00 90.38 108 GLN A C 1
ATOM 877 O O . GLN A 1 108 ? -10.032 -7.129 14.791 1.00 90.38 108 GLN A O 1
ATOM 882 N N . ILE A 1 109 ? -9.595 -4.965 14.369 1.00 91.19 109 ILE A N 1
ATOM 883 C CA . ILE A 1 109 ? -10.999 -4.531 14.372 1.00 91.19 109 ILE A CA 1
ATOM 884 C C . ILE A 1 109 ? -11.794 -5.274 13.292 1.00 91.19 109 ILE A C 1
ATOM 886 O O . ILE A 1 109 ? -12.905 -5.731 13.564 1.00 91.19 109 ILE A O 1
ATOM 890 N N . SER A 1 110 ? -11.237 -5.426 12.086 1.00 85.94 110 SER A N 1
ATOM 891 C CA . SER A 1 110 ? -11.936 -6.091 10.981 1.00 85.94 110 SER A CA 1
ATOM 892 C C . SER A 1 110 ? -12.219 -7.571 11.248 1.00 85.94 110 SER A C 1
ATOM 894 O O . SER A 1 110 ? -13.268 -8.074 10.847 1.00 85.94 110 SER A O 1
ATOM 896 N N . ILE A 1 111 ? -11.316 -8.259 11.953 1.00 86.50 111 ILE A N 1
ATOM 897 C CA . ILE A 1 111 ? -11.479 -9.665 12.343 1.00 86.50 111 ILE A CA 1
ATOM 898 C C . ILE A 1 111 ? -12.508 -9.806 13.472 1.00 86.50 111 ILE A C 1
ATOM 900 O O . ILE A 1 111 ? -13.354 -10.691 13.409 1.00 86.50 111 ILE A O 1
ATOM 904 N N . LEU A 1 112 ? -12.457 -8.936 14.487 1.00 87.69 112 LEU A N 1
ATOM 905 C CA . LEU A 1 112 ? -13.311 -9.024 15.682 1.00 87.69 112 LEU A CA 1
ATOM 906 C C . LEU A 1 112 ? -14.767 -8.602 15.451 1.00 87.69 112 LEU A C 1
ATOM 908 O O . LEU A 1 112 ? -15.623 -8.890 16.283 1.00 87.69 112 LEU A O 1
ATOM 912 N N . ARG A 1 113 ? -15.049 -7.879 14.364 1.00 78.00 113 ARG A N 1
ATOM 913 C CA . ARG A 1 113 ? -16.398 -7.403 14.034 1.00 78.00 113 ARG A CA 1
ATOM 914 C C . ARG A 1 113 ? -17.288 -8.476 13.376 1.00 78.00 113 ARG A C 1
ATOM 916 O O . ARG A 1 113 ? -18.501 -8.277 13.323 1.00 78.00 113 ARG A O 1
ATOM 923 N N . ARG A 1 114 ? -16.710 -9.558 12.846 1.00 60.56 114 ARG A N 1
ATOM 924 C CA . ARG A 1 114 ? -17.454 -10.666 12.219 1.00 60.56 114 ARG A CA 1
ATOM 925 C C . ARG A 1 114 ? -18.103 -11.571 13.259 1.00 60.56 114 ARG A C 1
ATOM 927 O O . ARG A 1 114 ? -19.233 -12.019 12.976 1.00 60.56 114 ARG A O 1
#

Foldseek 3Di:
DPDDVVLLLLQLLLQVVPADLVAWDKQALVCLCVSPVPDHSVNSQVSVVVCCVVQQFPWDDDPRITTTNHGGPVVVLLCVQCVDPVSVVVLVVVCVVVVHDDSVSSSVSSVVVD

Solvent-accessible surface area (backbone atoms only — not comparable to full-atom values): 6549 Å² total; per-residue (Å²): 131,80,89,52,61,68,60,46,51,49,49,52,55,39,44,69,78,64,56,44,88,87,51,67,45,77,42,33,65,92,53,27,47,80,54,47,76,94,51,55,34,71,56,43,51,50,44,53,51,50,32,43,76,69,46,27,31,38,66,49,82,54,92,82,32,35,40,38,48,43,73,26,74,61,28,49,57,52,40,77,56,52,68,49,66,70,51,40,54,54,49,48,58,51,27,61,76,73,71,46,75,49,72,65,52,51,53,50,52,57,62,72,73,112

Organism: NCBI:txid457404

InterPro domains:
  IPR019650 Protein of unknown function DUF2513 [PF10711] (2-99)